Protein AF-A0A526PGG7-F1 (afdb_monomer)

Secondary structure (DSSP, 8-state):
------------PPPPP--SS-HHHHHIIIIITHHH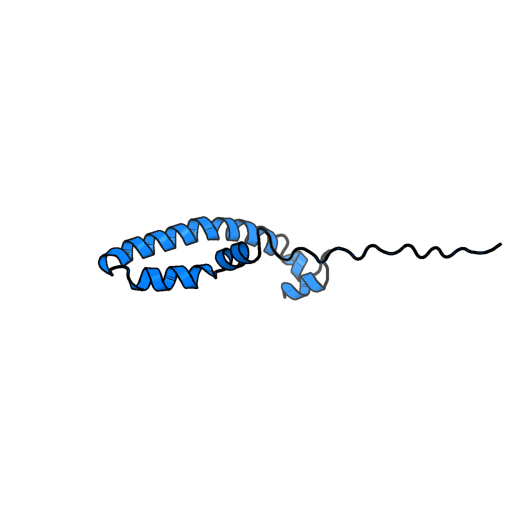HHHHHHTS-GGGHHHHHHHHHHHHHHHHHHHHHHHHHHHHTTHHHHHHTTTS-HHHHHTT-

Solvent-accessible surface area (backbone atoms only — not comparable to full-atom values): 6058 Å² total; per-residue (Å²): 137,84,83,81,80,74,78,76,76,73,74,80,72,73,78,76,80,90,49,91,86,33,71,66,60,46,41,36,73,75,54,53,43,49,76,57,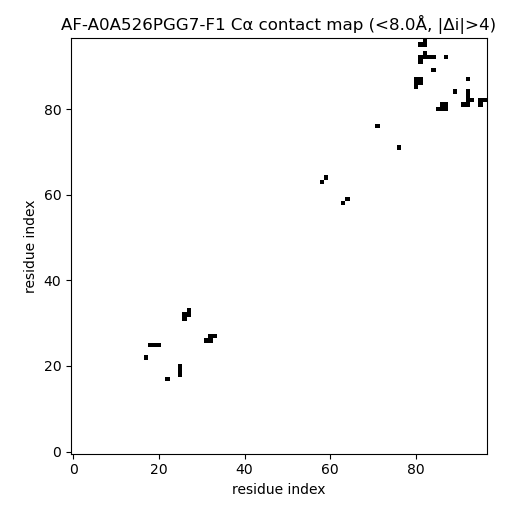49,51,63,55,54,71,74,52,63,71,93,44,46,67,60,53,52,52,49,53,51,50,49,50,46,69,59,47,45,61,53,47,62,52,47,50,50,69,68,53,58,63,40,73,37,40,60,71,39,68,90,45,58,68,75,60,21,64,77,68,108

Structure (mmCIF, N/CA/C/O backbone):
data_AF-A0A526PGG7-F1
#
_entry.id   AF-A0A526PGG7-F1
#
loop_
_atom_site.group_PDB
_atom_site.id
_atom_site.type_symbol
_atom_site.label_atom_id
_atom_site.label_alt_id
_atom_site.label_comp_id
_atom_site.label_asym_id
_atom_site.label_entity_id
_atom_site.label_seq_id
_atom_site.pdbx_PDB_ins_code
_atom_site.Cartn_x
_atom_site.Cartn_y
_atom_site.Cartn_z
_atom_site.occupancy
_at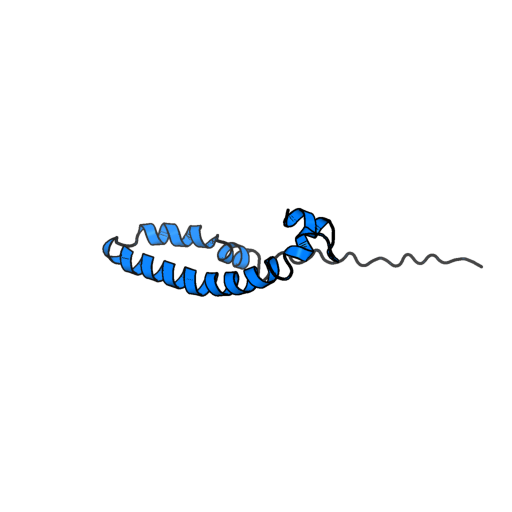om_site.B_iso_or_equiv
_atom_site.auth_seq_id
_atom_site.auth_comp_id
_atom_site.auth_asym_id
_atom_site.auth_atom_id
_atom_site.pdbx_PDB_model_num
ATOM 1 N N . MET A 1 1 ? 0.397 1.220 -66.574 1.00 37.53 1 MET A N 1
ATOM 2 C CA . MET A 1 1 ? 0.706 0.420 -65.372 1.00 37.53 1 MET A CA 1
ATOM 3 C C . MET A 1 1 ? 0.456 1.314 -64.168 1.00 37.53 1 MET A C 1
ATOM 5 O O . MET A 1 1 ? 1.308 2.117 -63.821 1.00 37.53 1 MET A O 1
ATOM 9 N N . ALA A 1 2 ? -0.782 1.308 -63.668 1.00 36.66 2 ALA A N 1
ATOM 10 C CA . ALA A 1 2 ? -1.232 2.187 -62.593 1.00 36.66 2 ALA A CA 1
ATOM 11 C C . ALA A 1 2 ? -0.893 1.538 -61.246 1.00 36.66 2 ALA A C 1
ATOM 13 O O . ALA A 1 2 ? -1.327 0.424 -60.962 1.00 36.66 2 ALA A O 1
ATOM 14 N N . LEU A 1 3 ? -0.069 2.222 -60.459 1.00 42.47 3 LEU A N 1
ATOM 15 C CA . LEU A 1 3 ? 0.368 1.793 -59.138 1.00 42.47 3 LEU A CA 1
ATOM 16 C C . LEU A 1 3 ? -0.744 2.157 -58.144 1.00 42.47 3 LEU A C 1
ATOM 18 O O . LEU A 1 3 ? -0.869 3.306 -57.727 1.00 42.47 3 LEU A O 1
ATOM 22 N N . HIS A 1 4 ? -1.606 1.187 -57.834 1.00 40.94 4 HIS A N 1
ATOM 23 C CA . HIS A 1 4 ? -2.621 1.304 -56.788 1.00 40.94 4 HIS A CA 1
ATOM 24 C C . HIS A 1 4 ? -1.908 1.315 -55.425 1.00 40.94 4 HIS A C 1
ATOM 26 O O . HIS A 1 4 ? -1.573 0.267 -54.878 1.00 40.94 4 HIS A O 1
ATOM 32 N N . LEU A 1 5 ? -1.654 2.508 -54.881 1.00 47.50 5 LEU A N 1
ATOM 33 C CA . LEU A 1 5 ? -1.402 2.694 -53.453 1.00 47.50 5 LEU A CA 1
ATOM 34 C C . LEU A 1 5 ? -2.721 2.438 -52.717 1.00 47.50 5 LEU A C 1
ATOM 36 O O . LEU A 1 5 ? -3.497 3.358 -52.462 1.00 47.50 5 LEU A O 1
ATOM 40 N N . SER A 1 6 ? -3.002 1.170 -52.422 1.00 42.03 6 SER A N 1
ATOM 41 C CA . SER A 1 6 ? -4.002 0.832 -51.415 1.00 42.03 6 SER A CA 1
ATOM 42 C C . SER A 1 6 ? -3.436 1.295 -50.079 1.00 42.03 6 SER A C 1
ATOM 44 O O . SER A 1 6 ? -2.448 0.751 -49.589 1.00 42.03 6 SER A O 1
ATOM 46 N N . ALA A 1 7 ? -4.008 2.367 -49.540 1.00 49.31 7 ALA A N 1
ATOM 47 C CA . ALA A 1 7 ? -3.801 2.754 -48.161 1.00 49.31 7 ALA A CA 1
ATOM 48 C C . ALA A 1 7 ? -4.364 1.629 -47.289 1.00 49.31 7 ALA A C 1
ATOM 50 O O . ALA A 1 7 ? -5.566 1.582 -47.027 1.00 49.31 7 ALA A O 1
ATOM 51 N N . ASP A 1 8 ? -3.497 0.704 -46.880 1.00 49.06 8 ASP A N 1
ATOM 52 C CA . ASP A 1 8 ? -3.785 -0.175 -45.759 1.00 49.06 8 ASP A CA 1
ATOM 53 C C . ASP A 1 8 ? -4.064 0.736 -44.565 1.00 49.06 8 ASP A C 1
ATOM 55 O O . ASP A 1 8 ? -3.174 1.402 -44.028 1.00 49.06 8 ASP A O 1
ATOM 59 N N . ALA A 1 9 ? -5.340 0.837 -44.200 1.00 54.81 9 ALA A N 1
ATOM 60 C CA . ALA A 1 9 ? -5.750 1.479 -42.972 1.00 54.81 9 ALA A CA 1
ATOM 61 C C . ALA A 1 9 ? -5.084 0.708 -41.830 1.00 54.81 9 ALA A C 1
ATOM 63 O O . ALA A 1 9 ? -5.513 -0.389 -41.475 1.00 54.81 9 ALA A O 1
ATOM 64 N N . VAL A 1 10 ? -4.004 1.270 -41.281 1.00 60.88 10 VAL A N 1
ATOM 65 C CA . VAL A 1 10 ? -3.411 0.788 -40.036 1.00 60.88 10 VAL A CA 1
ATOM 66 C C . VAL A 1 10 ? -4.550 0.775 -39.017 1.00 60.88 10 VAL A C 1
ATOM 68 O O . V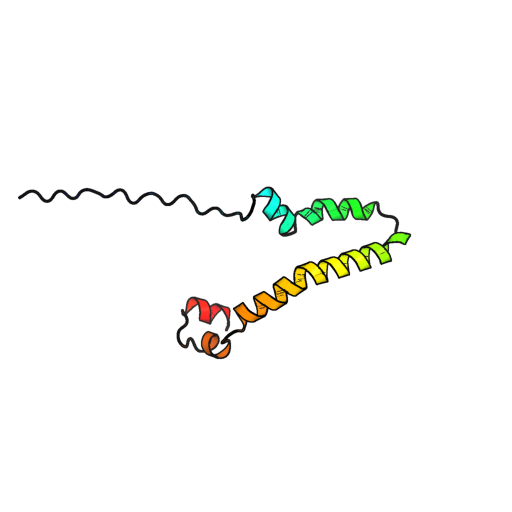AL A 1 10 ? -5.136 1.836 -38.773 1.00 60.88 10 VAL A O 1
ATOM 71 N N . PRO A 1 11 ? -4.927 -0.386 -38.456 1.00 52.34 11 PRO A N 1
ATOM 72 C CA . PRO A 1 11 ? -5.984 -0.420 -37.466 1.00 52.34 11 PRO A CA 1
ATOM 73 C C . PRO A 1 11 ? -5.544 0.491 -36.323 1.00 52.34 11 PRO A C 1
ATOM 75 O O . PRO A 1 11 ? -4.448 0.329 -35.784 1.00 52.34 11 PRO A O 1
ATOM 78 N N . VAL A 1 12 ? -6.372 1.483 -35.987 1.00 63.22 12 VAL A N 1
ATOM 79 C CA . VAL A 1 12 ? -6.166 2.300 -34.790 1.00 63.22 12 VAL A CA 1
ATOM 80 C C . VAL A 1 12 ? -6.158 1.319 -33.629 1.00 63.22 12 VAL A C 1
ATOM 82 O O . VAL A 1 12 ? -7.200 0.768 -33.271 1.00 63.22 12 VAL A O 1
ATOM 85 N N . ALA A 1 13 ? -4.964 1.027 -33.110 1.00 66.62 13 ALA A N 1
ATOM 86 C CA . ALA A 1 13 ? -4.798 0.123 -31.991 1.00 66.62 13 ALA A CA 1
ATOM 87 C C . ALA A 1 13 ? -5.709 0.619 -30.869 1.00 66.62 13 ALA A C 1
ATOM 89 O O . ALA A 1 13 ? -5.639 1.791 -30.483 1.00 66.62 13 ALA A O 1
ATOM 90 N N . ALA A 1 14 ? -6.601 -0.256 -30.397 1.00 66.50 14 ALA A N 1
ATOM 91 C CA . ALA A 1 14 ? -7.470 0.057 -29.277 1.00 66.50 14 ALA A CA 1
ATOM 92 C C . ALA A 1 14 ? -6.607 0.625 -28.146 1.00 66.50 14 ALA A C 1
ATOM 94 O O . ALA A 1 14 ? -5.543 0.076 -27.844 1.00 66.50 14 ALA A O 1
ATOM 95 N N . ALA A 1 15 ? -7.034 1.756 -27.576 1.00 72.88 15 ALA A N 1
ATOM 96 C CA . ALA A 1 15 ? -6.286 2.400 -26.508 1.00 72.88 15 ALA A CA 1
ATOM 97 C C . ALA A 1 15 ? -5.964 1.348 -25.432 1.00 72.88 15 ALA A C 1
ATOM 99 O O . ALA A 1 15 ? -6.875 0.631 -25.006 1.00 72.88 15 ALA A O 1
ATOM 100 N N . PRO A 1 16 ? -4.691 1.211 -25.022 1.00 76.81 16 PRO A N 1
ATOM 101 C CA . PRO A 1 16 ? -4.293 0.142 -24.124 1.00 76.81 16 PRO A CA 1
ATOM 102 C C . PRO A 1 16 ? -5.105 0.236 -22.835 1.00 76.81 16 PRO A C 1
ATOM 104 O O . PRO A 1 16 ? -5.236 1.312 -22.241 1.00 76.81 16 PRO A O 1
ATOM 107 N N . GLN A 1 17 ? -5.673 -0.896 -22.425 1.00 78.38 17 GLN A N 1
ATOM 108 C CA . GLN A 1 17 ? -6.420 -1.008 -21.183 1.00 78.38 17 GLN A CA 1
ATOM 109 C C . GLN A 1 17 ? -5.500 -0.604 -20.023 1.00 78.38 17 GLN A C 1
ATOM 111 O O . GLN A 1 17 ? -4.463 -1.221 -19.794 1.00 78.38 17 GLN A O 1
ATOM 116 N N . LYS A 1 18 ? -5.856 0.477 -19.319 1.00 86.69 18 LYS A N 1
ATOM 117 C CA . LYS A 1 18 ? -5.023 1.075 -18.257 1.00 86.69 18 LYS A CA 1
ATOM 118 C C . LYS A 1 18 ? -5.213 0.428 -16.880 1.00 86.69 18 LYS A C 1
ATOM 120 O O . LYS A 1 18 ? -4.657 0.926 -15.909 1.00 86.69 18 LYS A O 1
ATOM 125 N N . TYR A 1 19 ? -6.028 -0.618 -16.791 1.00 89.69 19 TYR A N 1
ATOM 126 C CA . TYR A 1 19 ? -6.403 -1.283 -15.546 1.00 89.69 19 TYR A CA 1
ATOM 127 C C . TYR A 1 19 ? -6.268 -2.801 -15.685 1.00 89.69 19 TYR A C 1
ATOM 129 O O . TYR A 1 19 ? -6.548 -3.364 -16.745 1.00 89.69 19 TYR A O 1
ATOM 137 N N . LEU A 1 20 ? -5.851 -3.448 -14.605 1.00 89.50 20 LEU A N 1
ATOM 138 C CA . LEU A 1 20 ? -5.635 -4.881 -14.496 1.00 89.50 20 LEU A CA 1
ATOM 139 C C . LEU A 1 20 ? -6.960 -5.631 -14.310 1.00 89.50 20 LEU A C 1
ATOM 141 O O . LEU A 1 20 ? -7.226 -6.577 -15.045 1.00 89.50 20 LEU A O 1
ATOM 145 N N . PHE A 1 21 ? -7.809 -5.179 -13.381 1.00 92.38 21 PHE A N 1
ATOM 146 C CA . PHE A 1 21 ? -9.131 -5.768 -13.130 1.00 92.38 21 PHE A CA 1
ATOM 147 C C . PHE A 1 21 ? -10.263 -4.803 -13.478 1.00 92.38 21 PHE A C 1
ATOM 149 O O . PHE A 1 21 ? -11.255 -5.184 -14.092 1.00 92.38 21 PHE A O 1
ATOM 156 N N . GLY A 1 22 ? -10.111 -3.536 -13.105 1.00 93.25 22 GLY A N 1
ATOM 157 C CA . GLY A 1 22 ? -11.103 -2.498 -13.357 1.00 93.25 22 GLY A CA 1
ATOM 158 C C . GLY A 1 22 ? -10.701 -1.200 -12.670 1.00 93.25 22 GLY A C 1
ATOM 159 O O . GLY A 1 22 ? -10.046 -1.248 -11.634 1.00 93.25 22 GLY A O 1
ATOM 160 N N . PRO A 1 23 ? -11.109 -0.028 -13.179 1.00 93.69 23 PRO A N 1
ATOM 161 C CA . PRO A 1 23 ? -10.633 1.255 -12.657 1.00 93.69 23 PRO A CA 1
ATOM 162 C C . PRO A 1 23 ? -10.917 1.443 -11.158 1.00 93.69 23 PRO A C 1
ATOM 164 O O . PRO A 1 23 ? -10.084 1.981 -10.436 1.00 93.69 23 PRO A O 1
ATOM 167 N N . VAL A 1 24 ? -12.069 0.966 -10.675 1.00 95.31 24 VAL A N 1
ATOM 168 C CA . VAL A 1 24 ? -12.443 1.047 -9.253 1.00 95.31 24 VAL A CA 1
ATOM 169 C C . VAL A 1 24 ? -11.666 0.036 -8.411 1.00 95.31 24 VAL A C 1
ATOM 171 O O . VAL A 1 24 ? -11.136 0.397 -7.363 1.00 95.31 24 VAL A O 1
ATOM 174 N N . ALA A 1 25 ? -11.583 -1.218 -8.863 1.00 94.31 25 ALA A N 1
ATOM 175 C CA . ALA A 1 25 ? -10.876 -2.274 -8.142 1.00 94.31 25 ALA A CA 1
ATOM 176 C C . ALA A 1 25 ? -9.388 -1.930 -7.996 1.00 94.31 25 ALA A C 1
ATOM 178 O O . ALA A 1 25 ? -8.858 -1.933 -6.887 1.00 94.31 25 ALA A O 1
ATOM 179 N N . ASP A 1 26 ? -8.753 -1.531 -9.095 1.00 93.56 26 ASP A N 1
ATOM 180 C CA . ASP A 1 26 ? -7.356 -1.120 -9.129 1.00 93.56 26 ASP A CA 1
ATOM 181 C C . ASP A 1 26 ? -7.105 0.090 -8.220 1.00 93.56 26 ASP A C 1
ATOM 183 O O . ASP A 1 26 ? -6.161 0.073 -7.436 1.00 93.56 26 ASP A O 1
ATOM 187 N N . PHE A 1 27 ? -7.970 1.114 -8.244 1.00 94.50 27 PHE A N 1
ATOM 188 C CA . PHE A 1 27 ? -7.855 2.262 -7.337 1.00 94.50 27 PHE A CA 1
ATOM 189 C C . PHE A 1 27 ? -7.912 1.846 -5.861 1.00 94.50 27 PHE A C 1
ATOM 191 O O . PHE A 1 27 ? -7.080 2.275 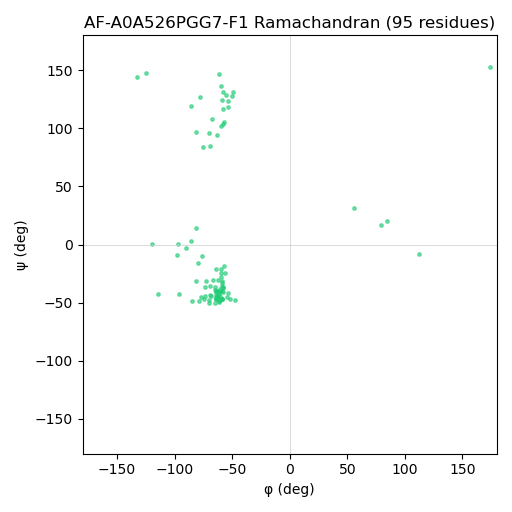-5.061 1.00 94.50 27 PHE A O 1
ATOM 198 N N . LEU A 1 28 ? -8.869 0.989 -5.490 1.00 95.19 28 LEU A N 1
ATOM 199 C CA . LEU A 1 28 ? -9.017 0.517 -4.112 1.00 95.19 28 LEU A CA 1
ATOM 200 C C . LEU A 1 28 ? -7.811 -0.324 -3.662 1.00 95.19 28 LEU A C 1
ATOM 202 O O . LEU A 1 28 ? -7.357 -0.168 -2.524 1.00 95.19 28 LEU A O 1
ATOM 206 N N . MET A 1 29 ? -7.272 -1.163 -4.553 1.00 89.81 29 MET A N 1
ATOM 207 C CA . MET A 1 29 ? -6.094 -2.002 -4.299 1.00 89.81 29 MET A CA 1
ATOM 208 C C . MET A 1 29 ? -4.788 -1.197 -4.244 1.00 89.81 29 MET A C 1
ATOM 210 O O . MET A 1 29 ? -3.906 -1.536 -3.461 1.00 89.81 29 MET A O 1
ATOM 214 N N . LEU A 1 30 ? -4.676 -0.100 -5.000 1.00 90.19 30 LEU A N 1
ATOM 215 C CA . LEU A 1 30 ? -3.516 0.806 -5.007 1.00 90.19 30 LEU A CA 1
ATOM 216 C C . LEU A 1 30 ? -3.519 1.832 -3.856 1.00 90.19 30 LEU A C 1
ATOM 218 O O . LEU A 1 30 ? -2.755 2.795 -3.879 1.00 90.19 30 LEU A O 1
ATOM 222 N N . GLY A 1 31 ? -4.361 1.630 -2.838 1.00 89.69 31 GLY A N 1
ATOM 223 C CA . GLY A 1 31 ? -4.394 2.445 -1.619 1.00 89.69 31 GLY A CA 1
ATOM 224 C C . GLY A 1 31 ? -5.654 3.291 -1.446 1.00 89.69 31 GLY A C 1
ATOM 225 O O . GLY A 1 31 ? -5.878 3.822 -0.361 1.00 89.69 31 GLY A O 1
ATOM 226 N N . GLY A 1 32 ? -6.536 3.358 -2.449 1.00 95.00 32 GLY A N 1
ATOM 227 C CA . GLY A 1 32 ? -7.830 4.038 -2.336 1.00 95.00 32 GLY A CA 1
ATOM 228 C C . GLY A 1 32 ? -8.731 3.465 -1.235 1.00 95.00 32 GLY A C 1
ATOM 229 O O . GLY A 1 32 ? -9.555 4.179 -0.668 1.00 95.00 32 GLY A O 1
ATOM 230 N N . SER A 1 33 ? -8.535 2.199 -0.856 1.00 94.88 33 SER A N 1
ATOM 231 C CA . SER A 1 33 ? -9.224 1.573 0.281 1.00 94.88 33 SER A CA 1
ATOM 232 C C . SER A 1 33 ? -8.967 2.276 1.624 1.00 94.88 33 SER A C 1
ATOM 234 O O . SER A 1 33 ? -9.810 2.187 2.518 1.00 94.88 33 SER A O 1
ATOM 236 N N . ALA A 1 34 ? -7.884 3.050 1.766 1.00 94.06 34 ALA A N 1
ATOM 237 C CA . ALA A 1 34 ? -7.602 3.828 2.974 1.00 94.06 34 ALA A CA 1
ATOM 238 C C . ALA A 1 34 ? -8.715 4.837 3.311 1.00 94.06 34 ALA A C 1
ATOM 240 O O . ALA A 1 34 ? -9.010 5.039 4.489 1.00 94.06 34 ALA A O 1
ATOM 241 N N . PHE A 1 35 ? -9.390 5.406 2.303 1.00 96.44 35 PHE A N 1
ATOM 242 C CA . PHE A 1 35 ? -10.519 6.323 2.511 1.00 96.44 35 PHE A CA 1
ATOM 243 C C . PHE A 1 35 ? -11.725 5.657 3.183 1.00 96.44 35 PHE A C 1
ATOM 245 O O . PHE A 1 35 ? -12.546 6.349 3.774 1.00 96.44 35 PHE A O 1
ATOM 252 N N . LEU A 1 36 ? -11.829 4.328 3.112 1.00 95.44 36 LEU A N 1
ATOM 253 C CA . LEU A 1 36 ? -12.866 3.553 3.792 1.00 95.44 36 LEU A CA 1
ATOM 254 C C . LEU A 1 36 ? -12.361 2.998 5.126 1.00 95.44 36 LEU A C 1
ATOM 256 O O . LEU A 1 36 ? -13.065 3.057 6.130 1.00 95.44 36 LEU A O 1
ATOM 260 N N . ILE A 1 37 ? -11.128 2.486 5.152 1.00 93.69 37 ILE A N 1
ATOM 261 C CA . ILE A 1 37 ? -10.553 1.835 6.333 1.00 93.69 37 ILE A CA 1
ATOM 262 C C . ILE A 1 37 ? -10.312 2.845 7.462 1.00 93.69 37 ILE A C 1
ATOM 264 O O . ILE A 1 37 ? -10.653 2.557 8.606 1.00 93.69 37 ILE A O 1
ATOM 268 N N . LEU A 1 38 ? -9.766 4.032 7.175 1.00 94.50 38 LEU A N 1
ATOM 269 C CA . LEU A 1 38 ? -9.418 5.006 8.219 1.00 94.50 3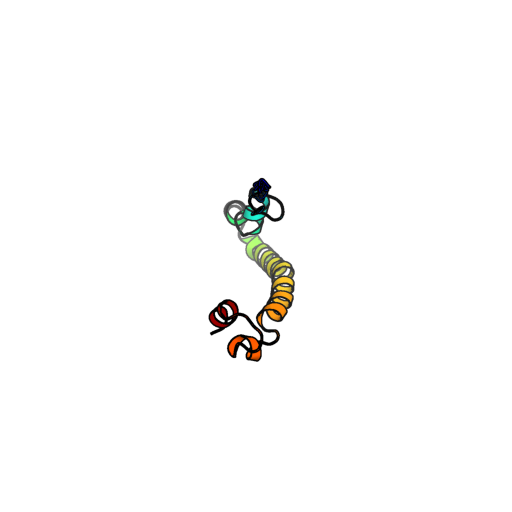8 LEU A CA 1
ATOM 270 C C . LEU A 1 38 ? -10.642 5.538 8.990 1.00 94.50 38 LEU A C 1
ATOM 272 O O . LEU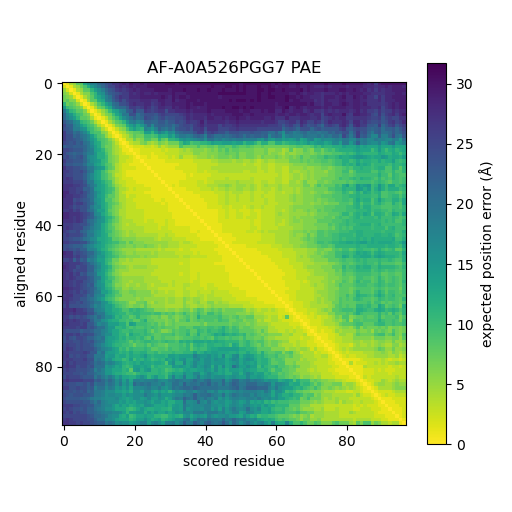 A 1 38 ? -10.591 5.526 10.222 1.00 94.50 38 LEU A O 1
ATOM 276 N N . PRO A 1 39 ? -11.758 5.938 8.345 1.00 96.56 39 PRO A N 1
ATOM 277 C CA . PRO A 1 39 ? -12.972 6.300 9.076 1.00 96.56 39 PRO A CA 1
ATOM 278 C C . PRO A 1 39 ? -13.524 5.151 9.917 1.00 96.56 39 PRO A C 1
ATOM 280 O O . PRO A 1 39 ? -13.967 5.379 11.036 1.00 96.56 39 PRO A O 1
ATOM 283 N N . VAL A 1 40 ? -13.469 3.911 9.420 1.00 95.12 40 VAL A N 1
ATOM 284 C CA . VAL A 1 40 ? -13.899 2.739 10.196 1.00 95.12 40 VAL A CA 1
ATOM 285 C C . VAL A 1 40 ? -13.025 2.567 11.439 1.00 95.12 40 VAL A C 1
ATOM 287 O O . VAL A 1 40 ? -13.557 2.385 12.531 1.00 95.12 40 VAL A O 1
ATOM 290 N N . LEU A 1 41 ? -11.701 2.689 11.298 1.00 95.06 41 LEU A N 1
ATOM 291 C CA . LEU A 1 41 ? -10.759 2.596 12.415 1.00 95.06 41 LEU A CA 1
ATOM 292 C C . LEU A 1 41 ? -10.968 3.691 13.466 1.00 95.06 41 LEU A C 1
ATOM 294 O O . LEU A 1 41 ? -10.762 3.424 14.645 1.00 95.06 41 LEU A O 1
ATOM 298 N N . PHE A 1 42 ? -11.431 4.882 13.077 1.00 95.75 42 PHE A N 1
ATOM 299 C CA . PHE A 1 42 ? -11.740 5.961 14.021 1.00 95.75 42 PHE A CA 1
ATOM 300 C C . PHE A 1 42 ? -12.806 5.566 15.057 1.00 95.75 42 PHE A C 1
ATOM 302 O O . PHE A 1 42 ? -12.761 6.017 16.199 1.00 95.75 42 PHE A O 1
ATOM 309 N N . PHE A 1 43 ? -13.745 4.693 14.686 1.00 96.62 43 PHE A N 1
ATOM 310 C CA . PHE A 1 43 ? -14.785 4.200 15.591 1.00 96.62 43 PHE A CA 1
ATOM 311 C C . PHE A 1 43 ? -14.381 2.932 16.359 1.00 96.62 43 PHE A C 1
ATOM 313 O O . PHE A 1 43 ? -15.150 2.452 17.195 1.00 96.62 43 PHE A O 1
ATOM 320 N N . VAL A 1 44 ? -13.192 2.371 16.107 1.00 96.19 44 VAL A N 1
ATOM 321 C CA . VAL A 1 44 ? -12.714 1.173 16.806 1.00 96.19 44 VAL A CA 1
ATOM 322 C C . VAL A 1 44 ? -12.196 1.557 18.199 1.00 96.19 44 VAL A C 1
ATOM 324 O O . VAL A 1 44 ? -11.317 2.409 18.318 1.00 96.19 44 VAL A O 1
ATOM 327 N N . PRO A 1 45 ? -12.680 0.914 19.280 1.00 97.56 45 PRO A N 1
ATOM 328 C CA . PRO A 1 45 ? -12.180 1.184 20.625 1.00 97.56 45 PRO A CA 1
ATOM 329 C C . PRO A 1 45 ? -10.680 0.896 20.771 1.00 97.56 45 PRO A C 1
ATOM 331 O O . PRO A 1 45 ? -10.215 -0.180 20.394 1.00 97.56 45 PRO A O 1
ATOM 334 N N . LEU A 1 46 ? -9.950 1.796 21.436 1.00 96.50 46 LEU A N 1
ATOM 335 C CA . LEU A 1 46 ? -8.492 1.704 21.632 1.00 96.50 46 LEU A CA 1
ATOM 336 C C . LEU A 1 46 ? -8.019 0.410 22.312 1.00 96.50 46 LEU A C 1
ATOM 338 O O . LEU A 1 46 ? -6.906 -0.040 22.073 1.00 96.50 46 LEU A O 1
ATOM 342 N N . LYS A 1 47 ? -8.871 -0.266 23.094 1.00 97.75 47 LYS A N 1
ATOM 343 C CA . LYS A 1 47 ? -8.551 -1.594 23.655 1.00 97.75 47 LYS A CA 1
ATOM 344 C C . LYS A 1 47 ? -8.201 -2.648 22.588 1.00 97.75 47 LYS A C 1
ATOM 346 O O . LYS A 1 47 ? -7.613 -3.670 22.924 1.00 97.75 47 LYS A O 1
ATOM 351 N N . TYR A 1 48 ? -8.570 -2.417 21.325 1.00 97.62 48 TYR A N 1
ATOM 352 C CA . TYR A 1 48 ? -8.246 -3.283 20.191 1.00 97.62 48 TYR A CA 1
ATOM 353 C C . TYR A 1 48 ? -7.023 -2.824 19.389 1.00 97.62 48 TYR A C 1
ATOM 355 O O . TYR A 1 48 ? -6.666 -3.497 18.425 1.00 97.62 48 TYR A O 1
ATOM 363 N N . GLU A 1 49 ? -6.361 -1.726 19.766 1.00 95.75 49 GLU A N 1
ATOM 364 C CA . GLU A 1 49 ? -5.223 -1.158 19.031 1.00 95.75 49 GLU A CA 1
ATOM 365 C C . GLU A 1 49 ? -4.136 -2.204 18.758 1.00 95.75 49 GLU A C 1
ATOM 367 O O . GLU A 1 49 ? -3.718 -2.371 17.614 1.00 95.75 49 GLU A O 1
ATOM 372 N N . GLY A 1 50 ? -3.748 -2.985 19.772 1.00 97.44 50 GLY A N 1
ATOM 373 C CA . GLY A 1 50 ? -2.742 -4.038 19.610 1.00 97.44 50 GLY A CA 1
ATOM 374 C C . GLY A 1 50 ? -3.152 -5.116 18.601 1.00 97.44 50 GLY A C 1
ATOM 375 O O . GLY A 1 50 ? -2.335 -5.545 17.788 1.00 97.44 50 GLY A O 1
ATOM 376 N N . PHE A 1 51 ? -4.427 -5.520 18.597 1.00 97.69 51 PHE A N 1
ATOM 377 C CA . PHE A 1 51 ? -4.947 -6.506 17.644 1.00 97.69 51 PHE A CA 1
ATOM 378 C C . PHE A 1 51 ? -4.993 -5.947 16.217 1.00 97.69 51 PHE A C 1
ATOM 380 O O . PHE A 1 51 ? -4.586 -6.624 15.270 1.00 97.69 51 PHE A O 1
ATOM 387 N N . VAL A 1 52 ? -5.445 -4.700 16.059 1.00 96.31 52 VAL A N 1
ATOM 388 C CA . VAL A 1 52 ? -5.458 -4.002 14.767 1.00 96.31 52 VAL A CA 1
ATOM 389 C C . VAL A 1 52 ? -4.034 -3.851 14.238 1.00 96.31 52 VAL A C 1
ATOM 391 O O . VAL A 1 52 ? -3.770 -4.235 13.102 1.00 96.31 52 VAL A O 1
ATOM 394 N N . GLY A 1 53 ? -3.102 -3.372 15.064 1.00 96.00 53 GLY A N 1
ATOM 395 C CA . GLY A 1 53 ? -1.696 -3.212 14.705 1.00 96.00 53 GLY A CA 1
ATOM 396 C C . GLY A 1 53 ? -1.044 -4.531 14.293 1.00 96.00 53 GLY A C 1
ATOM 397 O O . GLY A 1 53 ? -0.424 -4.601 13.234 1.00 96.00 53 GLY A O 1
ATOM 398 N N . ALA A 1 54 ? -1.250 -5.603 15.065 1.00 97.88 54 ALA A N 1
ATOM 399 C CA . ALA A 1 54 ? -0.750 -6.934 14.726 1.00 97.88 54 ALA A CA 1
ATOM 400 C C . ALA A 1 54 ? -1.333 -7.454 13.402 1.00 97.88 54 ALA A C 1
ATOM 402 O O . ALA A 1 54 ? -0.602 -7.998 12.575 1.00 97.88 54 ALA A O 1
ATOM 403 N N . THR A 1 55 ? -2.631 -7.240 13.168 1.00 96.25 55 THR A N 1
ATOM 404 C CA . THR A 1 55 ? -3.299 -7.630 11.919 1.00 96.25 55 THR A CA 1
ATOM 405 C C . THR A 1 55 ? -2.739 -6.855 10.728 1.00 96.25 55 THR A C 1
ATOM 407 O O . THR A 1 55 ? -2.397 -7.457 9.713 1.00 96.25 55 THR A O 1
ATOM 410 N N . MET A 1 56 ? -2.591 -5.532 10.848 1.00 93.25 56 MET A N 1
ATOM 411 C CA . MET A 1 56 ? -2.017 -4.697 9.789 1.00 93.25 56 MET A CA 1
ATOM 412 C C . MET A 1 56 ? -0.564 -5.077 9.498 1.00 93.25 56 MET A C 1
ATOM 414 O O . MET A 1 56 ? -0.181 -5.156 8.333 1.00 93.25 56 MET A O 1
ATOM 418 N N . LEU A 1 57 ? 0.231 -5.375 10.529 1.00 95.06 57 LEU A N 1
ATOM 419 C CA . LEU A 1 57 ? 1.608 -5.837 10.370 1.00 95.06 57 LEU A CA 1
ATOM 420 C C . LEU A 1 57 ? 1.672 -7.189 9.652 1.00 95.06 57 LEU A C 1
ATOM 422 O O . LEU A 1 57 ? 2.466 -7.350 8.726 1.00 95.06 57 LEU A O 1
ATOM 426 N N . LEU A 1 58 ? 0.814 -8.140 10.032 1.00 95.88 58 LEU A N 1
ATOM 427 C CA . LEU A 1 58 ? 0.718 -9.438 9.368 1.00 95.88 58 LEU A CA 1
ATOM 428 C C . LEU A 1 58 ? 0.335 -9.279 7.891 1.00 95.88 58 LEU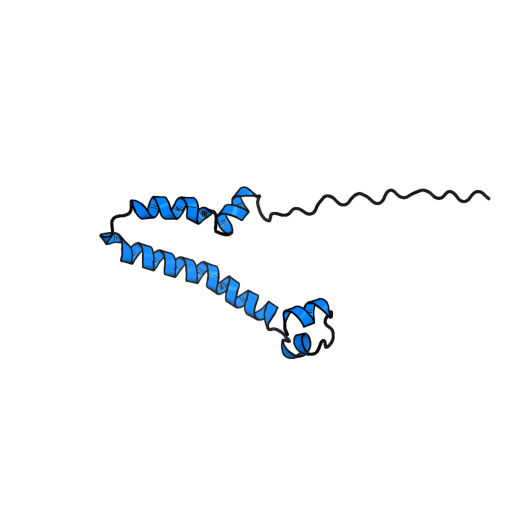 A C 1
ATOM 430 O O . LEU A 1 58 ? 0.996 -9.853 7.028 1.00 95.88 58 LEU A O 1
ATOM 434 N N . LEU A 1 59 ? -0.691 -8.477 7.591 1.00 91.81 59 LEU A N 1
ATOM 435 C CA . LEU A 1 59 ? -1.127 -8.208 6.219 1.00 91.81 59 LEU A CA 1
ATOM 436 C C . LEU A 1 59 ? -0.026 -7.525 5.405 1.00 91.81 59 LEU A C 1
ATOM 438 O O . LEU A 1 59 ? 0.259 -7.948 4.287 1.00 91.81 59 LEU A O 1
ATOM 442 N N . ALA A 1 60 ? 0.639 -6.520 5.977 1.00 89.50 60 ALA A N 1
ATOM 443 C CA . ALA A 1 60 ? 1.761 -5.850 5.335 1.00 89.50 60 ALA A CA 1
ATOM 444 C C . ALA A 1 60 ? 2.889 -6.838 5.022 1.00 89.50 60 ALA A C 1
ATOM 446 O O . ALA A 1 60 ? 3.475 -6.768 3.946 1.00 89.50 60 ALA A O 1
ATOM 447 N N . HIS A 1 61 ? 3.177 -7.785 5.914 1.00 91.06 61 HIS A N 1
ATOM 448 C CA . HIS A 1 61 ? 4.195 -8.796 5.658 1.00 91.06 61 HIS A CA 1
ATOM 449 C C . HIS A 1 61 ? 3.753 -9.785 4.573 1.00 91.06 61 HIS A C 1
ATOM 451 O O . HIS A 1 61 ? 4.475 -9.996 3.607 1.00 91.06 61 HIS A O 1
ATOM 457 N N . LEU A 1 62 ? 2.555 -10.357 4.682 1.00 91.75 62 LEU A N 1
ATOM 458 C CA . LEU A 1 62 ? 2.072 -11.367 3.737 1.00 91.75 62 LEU A CA 1
ATOM 459 C C . LEU A 1 62 ? 1.884 -10.818 2.320 1.00 91.75 62 LEU A C 1
ATOM 461 O O . LEU A 1 62 ? 2.161 -11.526 1.357 1.00 91.75 62 LEU A O 1
ATOM 465 N N . ILE A 1 63 ? 1.432 -9.571 2.186 1.00 86.62 63 ILE A N 1
ATOM 466 C CA . ILE A 1 63 ? 1.173 -8.953 0.883 1.00 86.62 63 ILE A CA 1
ATOM 467 C C . ILE A 1 63 ? 2.457 -8.347 0.313 1.00 86.62 63 ILE A C 1
ATOM 469 O O . ILE A 1 63 ? 2.806 -8.603 -0.841 1.00 86.62 63 ILE A O 1
ATOM 473 N N . ASN A 1 64 ? 3.194 -7.564 1.109 1.00 85.38 64 ASN A N 1
ATOM 474 C CA . ASN A 1 64 ? 4.330 -6.817 0.574 1.00 85.38 64 ASN A CA 1
ATOM 475 C C . ASN A 1 64 ? 5.592 -7.674 0.456 1.00 85.38 64 ASN A C 1
ATOM 477 O O . ASN A 1 64 ? 6.384 -7.446 -0.455 1.00 85.38 64 ASN A O 1
ATOM 481 N N . HIS A 1 65 ? 5.805 -8.665 1.330 1.00 81.88 65 HIS A N 1
ATOM 482 C CA . HIS A 1 65 ? 7.047 -9.443 1.316 1.00 81.88 65 HIS A CA 1
ATOM 483 C C . HIS A 1 65 ? 7.232 -10.244 0.017 1.00 81.88 65 HIS A C 1
ATOM 485 O O . HIS A 1 65 ? 8.307 -10.132 -0.572 1.00 81.88 65 HIS A O 1
ATOM 491 N N . PRO A 1 66 ? 6.233 -10.985 -0.510 1.00 84.38 66 PRO A N 1
ATOM 492 C CA . PRO A 1 66 ? 6.378 -11.667 -1.798 1.00 84.38 66 PRO A CA 1
ATOM 493 C C . PRO A 1 66 ? 6.608 -10.689 -2.954 1.00 84.38 66 PRO A C 1
ATOM 495 O O . PRO A 1 66 ? 7.468 -10.926 -3.806 1.00 84.38 66 PRO A O 1
ATOM 498 N N . HIS A 1 67 ? 5.886 -9.560 -2.955 1.00 79.62 67 HIS A N 1
ATOM 499 C CA . HIS A 1 67 ? 6.057 -8.503 -3.951 1.00 79.62 67 HIS A CA 1
ATOM 500 C C . HIS A 1 67 ? 7.489 -7.958 -3.941 1.00 79.62 67 HIS A C 1
ATOM 502 O O . HIS A 1 67 ? 8.119 -7.838 -4.994 1.00 79.62 67 HIS A O 1
ATOM 508 N N . PHE A 1 68 ? 8.030 -7.671 -2.758 1.00 80.00 68 PHE A N 1
ATOM 509 C CA . PHE A 1 68 ? 9.400 -7.207 -2.595 1.00 80.00 68 PHE A CA 1
ATOM 510 C C . PHE A 1 68 ? 10.409 -8.275 -3.005 1.00 80.00 68 PHE A C 1
ATOM 512 O O . PHE A 1 68 ? 11.265 -7.996 -3.843 1.00 80.00 68 PHE A O 1
ATOM 519 N N . ALA A 1 69 ? 10.281 -9.505 -2.505 1.00 82.12 69 ALA A N 1
ATOM 520 C CA . ALA A 1 69 ? 11.182 -10.607 -2.831 1.00 82.12 69 ALA A CA 1
ATOM 521 C C . ALA A 1 69 ? 11.312 -10.827 -4.350 1.00 82.12 69 ALA A C 1
ATOM 523 O O . ALA A 1 69 ? 12.422 -11.005 -4.853 1.00 82.12 69 ALA A O 1
ATOM 524 N N . HIS A 1 70 ? 10.206 -10.742 -5.096 1.00 81.50 70 HIS A N 1
ATOM 525 C CA . HIS A 1 70 ? 10.227 -10.876 -6.552 1.00 81.50 70 HIS A CA 1
ATOM 526 C C . HIS A 1 70 ? 10.739 -9.615 -7.268 1.00 81.50 70 HIS A C 1
ATOM 528 O O . HIS A 1 70 ? 11.584 -9.694 -8.165 1.00 81.50 70 HIS A O 1
ATOM 534 N N . SER A 1 71 ? 10.276 -8.434 -6.855 1.00 81.94 71 SER A N 1
ATOM 535 C CA . SER A 1 71 ? 10.650 -7.167 -7.493 1.00 81.94 71 SER A CA 1
ATOM 536 C C . SER A 1 71 ? 12.144 -6.877 -7.354 1.00 81.94 71 SER A C 1
ATOM 538 O O . SER A 1 71 ? 12.778 -6.456 -8.322 1.00 81.94 71 SER A O 1
ATOM 540 N N . TYR A 1 72 ? 12.744 -7.169 -6.193 1.00 80.62 72 TYR A N 1
ATOM 541 C CA . TYR A 1 72 ? 14.186 -7.019 -5.978 1.00 80.62 72 TYR A CA 1
ATOM 542 C C . TYR A 1 72 ? 14.998 -7.853 -6.974 1.00 80.62 72 TYR A C 1
ATOM 544 O O . TYR A 1 72 ? 15.977 -7.365 -7.538 1.00 80.62 72 TYR A O 1
ATOM 552 N N . GLN A 1 73 ? 14.570 -9.078 -7.274 1.00 80.62 73 GLN A N 1
ATOM 553 C CA . GLN A 1 73 ? 15.244 -9.899 -8.281 1.00 80.62 73 GLN A CA 1
ATOM 554 C C . GLN A 1 73 ? 15.164 -9.255 -9.671 1.00 80.62 73 GLN A C 1
ATOM 556 O O . GLN A 1 73 ? 16.172 -9.158 -10.367 1.00 80.62 73 GLN A O 1
ATOM 561 N N . LEU A 1 74 ? 13.997 -8.750 -10.069 1.00 81.44 74 LEU A N 1
ATOM 562 C CA . LEU A 1 74 ? 13.798 -8.075 -11.356 1.00 81.44 74 LEU A CA 1
ATOM 563 C C . LEU A 1 74 ? 14.645 -6.797 -11.482 1.00 81.44 74 LEU A C 1
ATOM 565 O O . LEU A 1 74 ? 15.313 -6.574 -12.504 1.00 81.44 74 LEU A O 1
ATOM 569 N N . PHE A 1 75 ? 14.668 -5.981 -10.427 1.00 79.62 75 PHE A N 1
ATOM 570 C CA . PHE A 1 75 ? 15.387 -4.713 -10.416 1.00 79.62 75 PHE A CA 1
ATOM 571 C C . PHE A 1 75 ? 16.904 -4.897 -10.325 1.00 79.62 75 PHE A C 1
ATOM 573 O O . PHE A 1 75 ? 17.620 -4.279 -11.114 1.00 79.62 75 PHE A O 1
ATOM 580 N N . TYR A 1 76 ? 17.405 -5.779 -9.460 1.00 79.75 76 TYR A N 1
ATOM 581 C CA . TYR A 1 76 ? 18.842 -5.886 -9.179 1.00 79.75 76 TYR A CA 1
ATOM 582 C C . TYR A 1 76 ? 19.560 -7.003 -9.942 1.00 79.75 76 TYR A C 1
ATOM 584 O O . TYR A 1 76 ? 20.794 -7.027 -9.972 1.00 79.75 76 TYR A O 1
ATOM 592 N N . ARG A 1 77 ? 18.844 -7.901 -10.635 1.00 83.06 77 ARG A N 1
ATOM 593 C CA . ARG A 1 77 ? 19.498 -8.859 -11.539 1.00 83.06 77 ARG A CA 1
ATOM 594 C C . ARG A 1 77 ? 20.353 -8.111 -12.560 1.00 83.06 77 ARG A C 1
ATOM 596 O O . ARG A 1 77 ? 19.864 -7.214 -13.247 1.00 83.06 77 ARG A O 1
ATOM 603 N N . ASN A 1 78 ? 21.616 -8.521 -12.679 1.00 86.50 78 ASN A N 1
ATOM 604 C CA . ASN A 1 78 ? 22.614 -7.914 -13.563 1.00 86.50 78 ASN A CA 1
ATOM 605 C C . ASN A 1 78 ? 22.812 -6.404 -13.338 1.00 86.50 78 ASN A C 1
ATOM 607 O O . ASN A 1 78 ? 23.133 -5.694 -14.288 1.00 86.50 78 ASN A O 1
ATOM 611 N N . PHE A 1 79 ? 22.639 -5.907 -12.107 1.00 83.56 79 PHE A N 1
ATOM 612 C CA . PHE A 1 79 ? 22.746 -4.479 -11.785 1.00 83.56 79 PHE A CA 1
ATOM 613 C C . PHE A 1 79 ? 24.007 -3.823 -12.372 1.00 83.56 79 PHE A C 1
ATOM 615 O O . PHE A 1 79 ? 23.902 -2.824 -13.076 1.00 83.56 79 PHE A O 1
ATOM 622 N N . GLY A 1 80 ? 25.184 -4.441 -12.207 1.00 81.94 80 GLY A N 1
ATOM 623 C CA . GLY A 1 80 ? 26.434 -3.913 -12.767 1.00 81.94 80 GLY A CA 1
ATOM 624 C C . GLY A 1 80 ? 26.414 -3.742 -14.292 1.00 81.94 80 GLY A C 1
ATOM 625 O O . GLY A 1 80 ? 26.938 -2.759 -14.805 1.00 81.94 80 GLY A O 1
ATOM 626 N N . ARG A 1 81 ? 25.747 -4.646 -15.021 1.00 85.69 81 ARG A N 1
ATOM 627 C CA . ARG A 1 81 ? 25.570 -4.530 -16.479 1.00 85.69 81 ARG A CA 1
ATOM 628 C C . ARG A 1 81 ? 24.554 -3.451 -16.848 1.00 85.69 81 ARG A C 1
ATOM 630 O O . ARG A 1 81 ? 24.759 -2.752 -17.832 1.00 85.69 81 ARG A O 1
ATOM 637 N N . LYS A 1 82 ? 23.484 -3.290 -16.061 1.00 86.56 82 LYS A N 1
ATOM 638 C CA . LYS A 1 82 ? 22.481 -2.229 -16.266 1.00 86.56 82 LYS A CA 1
ATOM 639 C C . LYS A 1 82 ? 23.094 -0.838 -16.092 1.00 86.56 82 LYS A C 1
ATOM 641 O O . LYS A 1 82 ? 22.837 0.027 -16.917 1.00 86.56 82 LYS A O 1
ATOM 646 N N . VAL A 1 83 ? 23.947 -0.655 -15.082 1.00 85.75 83 VAL A N 1
ATOM 647 C CA . VAL A 1 83 ? 24.652 0.613 -14.816 1.00 85.75 83 VAL A CA 1
ATOM 648 C C . VAL A 1 83 ? 25.706 0.918 -15.886 1.00 85.75 83 VAL A C 1
ATOM 650 O O . VAL A 1 83 ? 25.877 2.072 -16.264 1.00 85.75 83 VAL A O 1
ATOM 653 N N . ARG A 1 84 ? 26.392 -0.102 -16.420 1.00 87.12 84 ARG A N 1
ATOM 654 C CA . ARG A 1 84 ? 27.389 0.063 -17.496 1.00 87.12 84 ARG A CA 1
ATOM 655 C C . ARG A 1 84 ? 26.779 0.201 -18.895 1.00 87.12 84 ARG A C 1
ATOM 657 O O . ARG A 1 84 ? 27.458 0.673 -19.798 1.00 87.12 84 ARG A O 1
ATOM 664 N N . GLY A 1 85 ? 25.502 -0.153 -19.065 1.00 82.00 85 GLY A N 1
ATOM 665 C CA . GLY A 1 85 ? 24.832 -0.168 -20.370 1.00 82.00 85 GLY A CA 1
ATOM 666 C C . GLY A 1 85 ? 25.170 -1.406 -21.213 1.00 82.00 85 GLY A C 1
ATOM 667 O O . GLY A 1 85 ? 24.924 -1.426 -22.416 1.00 82.00 85 GLY A O 1
ATOM 668 N N . ASP A 1 86 ? 25.709 -2.462 -20.594 1.00 85.00 86 ASP A N 1
ATOM 669 C CA . ASP A 1 86 ? 26.225 -3.658 -21.272 1.00 85.00 86 ASP A CA 1
ATOM 670 C C . ASP A 1 86 ? 25.085 -4.565 -21.777 1.00 85.00 86 ASP A C 1
ATOM 672 O O . ASP A 1 86 ? 24.692 -5.553 -21.132 1.00 85.00 86 ASP A O 1
ATOM 676 N N . GLY A 1 87 ? 24.560 -4.230 -22.957 1.00 81.31 87 GLY A N 1
ATOM 677 C CA . GLY A 1 87 ? 23.459 -4.941 -23.615 1.00 81.31 87 GLY A CA 1
ATOM 678 C C . GLY A 1 87 ? 22.066 -4.505 -23.151 1.00 81.31 87 GLY A C 1
ATOM 679 O O . GLY A 1 87 ? 21.112 -5.263 -23.317 1.00 81.31 87 GLY A O 1
ATOM 680 N N . TYR A 1 88 ? 21.946 -3.312 -22.560 1.00 82.69 88 TYR A N 1
ATOM 681 C CA . TYR A 1 88 ? 20.682 -2.718 -22.119 1.00 82.69 88 TYR A CA 1
ATOM 682 C C . TYR A 1 88 ? 20.488 -1.329 -22.741 1.00 82.69 88 TYR A C 1
ATOM 684 O O . TYR A 1 88 ? 21.455 -0.612 -22.979 1.00 82.69 88 TYR A O 1
ATOM 692 N N . ASP A 1 89 ? 19.234 -0.949 -23.000 1.00 86.25 89 ASP A N 1
ATOM 693 C CA . ASP A 1 89 ? 18.892 0.356 -23.578 1.00 86.25 89 ASP A CA 1
ATOM 694 C C . ASP A 1 89 ? 19.334 1.528 -22.680 1.00 86.25 89 ASP A C 1
ATOM 696 O O . ASP A 1 89 ? 19.264 1.445 -21.449 1.00 86.25 89 ASP A O 1
ATOM 700 N N . LYS A 1 90 ? 19.726 2.655 -23.290 1.00 84.50 90 LYS A N 1
ATOM 701 C CA . LYS A 1 90 ? 20.161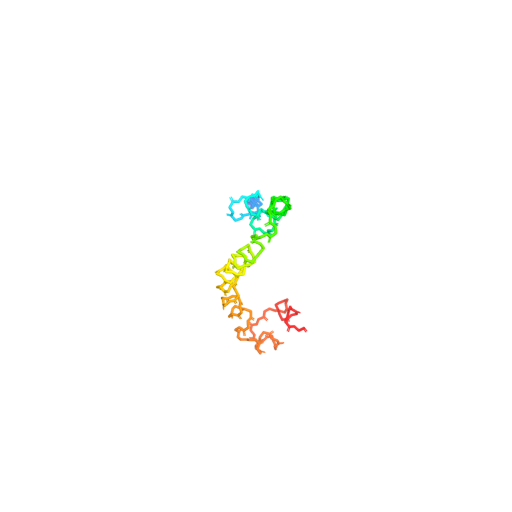 3.861 -22.563 1.00 84.50 90 LYS A CA 1
ATOM 702 C C . LYS A 1 90 ? 19.093 4.403 -21.612 1.00 84.50 90 LYS A C 1
ATOM 704 O O . LYS A 1 90 ? 19.431 4.851 -20.520 1.00 84.50 90 LYS A O 1
ATOM 709 N N . ASN A 1 91 ? 17.811 4.342 -21.978 1.00 86.06 91 ASN A N 1
ATOM 710 C CA . ASN A 1 91 ? 16.738 4.803 -21.095 1.00 86.06 91 ASN A CA 1
ATOM 711 C C . ASN A 1 91 ? 16.610 3.924 -19.853 1.00 86.06 91 ASN A C 1
ATOM 713 O O . ASN A 1 91 ? 16.210 4.412 -18.799 1.00 86.06 91 ASN A O 1
ATOM 717 N N . LEU A 1 92 ? 16.933 2.631 -19.967 1.00 82.56 92 LEU A N 1
ATOM 718 C CA . LEU A 1 92 ? 16.984 1.750 -18.810 1.00 82.56 92 LEU A CA 1
ATOM 719 C C . LEU A 1 92 ? 18.179 2.118 -17.932 1.00 82.56 92 LEU A C 1
ATOM 721 O O . LEU A 1 92 ? 17.990 2.292 -16.738 1.00 82.56 92 LEU A O 1
ATOM 725 N N . GLN A 1 93 ? 19.367 2.297 -18.513 1.00 83.00 93 GLN A N 1
ATOM 726 C CA . GLN A 1 93 ? 20.584 2.677 -17.786 1.00 83.00 93 GLN A CA 1
ATOM 727 C C . GLN A 1 93 ? 20.395 3.956 -16.952 1.00 83.00 93 GLN A C 1
ATOM 729 O O . GLN A 1 93 ? 20.741 3.964 -15.775 1.00 83.00 93 GLN A O 1
ATOM 734 N N . ILE A 1 94 ? 19.769 4.994 -17.522 1.00 85.56 94 ILE A N 1
ATOM 735 C CA . ILE A 1 94 ? 19.485 6.269 -16.834 1.00 85.56 94 ILE A CA 1
ATOM 736 C C . ILE A 1 94 ? 18.599 6.083 -15.591 1.00 85.56 94 ILE A C 1
ATOM 738 O O . ILE A 1 94 ? 18.700 6.857 -14.652 1.00 85.56 94 ILE A O 1
ATOM 742 N N . ARG A 1 95 ? 17.743 5.055 -15.538 1.00 83.00 95 ARG A N 1
ATOM 743 C CA . ARG A 1 95 ? 16.895 4.790 -14.359 1.00 83.00 95 ARG A CA 1
ATOM 744 C C . ARG A 1 95 ? 17.656 4.166 -13.183 1.00 83.00 95 ARG A C 1
ATOM 746 O O . ARG A 1 95 ? 17.069 4.016 -12.116 1.00 83.00 95 ARG A O 1
ATOM 753 N N . TYR A 1 96 ? 18.903 3.739 -13.388 1.00 77.62 96 TYR A N 1
ATOM 754 C CA . TYR A 1 96 ? 19.721 3.024 -12.399 1.00 77.62 96 TYR A CA 1
ATOM 755 C C . TYR A 1 96 ? 21.021 3.757 -12.017 1.00 77.62 96 TYR A C 1
ATOM 757 O O . TYR A 1 96 ? 21.782 3.213 -11.215 1.00 77.62 96 TYR A O 1
ATOM 765 N N . ILE A 1 97 ? 21.280 4.938 -12.591 1.00 77.06 97 ILE A N 1
ATOM 766 C CA . ILE A 1 97 ? 22.378 5.860 -12.244 1.00 77.06 97 ILE A CA 1
ATOM 767 C C . ILE A 1 97 ? 21.771 7.039 -11.489 1.00 77.06 97 ILE A C 1
ATOM 769 O O . ILE A 1 97 ? 22.359 7.427 -10.459 1.00 77.06 97 ILE A O 1
#

Sequence (97 aa):
MALHLSADAVPVAAAPQKYLFGPVADFLMLGGSAFLILPVLFFVPLKYEGFVGATMLLLAHLINHPHFAHSYQLFYRNFGRKVRGDGYDKNLQIRYI

Radius of gyration: 24.13 Å; Cα contacts (8 Å, |Δi|>4): 27; chains: 1; bounding box: 42×18×89 Å

Mean predicted aligned error: 11.52 Å

Foldseek 3Di:
DDDPPPPPPPPPPDDPDPDDPDPVVRCCVVPVVCVVVVVVVVPDDPVCVVVVVVVVVVCCCVPVVVVCVVVCCVLCPVLVCLCVVPVHDPVSNVVSD

pLDDT: mean 83.32, std 15.21, range [36.66, 97.88]